Protein AF-K9WW59-F1 (afdb_monomer_lite)

Foldseek 3Di:
DDAAEDALVLVVCLVVVHPCVVVSVVRVVRHHYDPVRVVVNVVVVVVVVVVVVVVVVVD

Radius of gyration: 13.92 Å; chains: 1; bounding box: 32×19×41 Å

Organism: NCBI:txid56107

pLDDT: mean 90.55, std 10.99, range [50.97, 98.12]

Secondary structure (DSSP, 8-state):
-PPPEE-HHHHHHHHHT-TTHHHHHHHGGG-EE-HHHHHHHHHHHHHHHHHHHHHTT--

Sequence (59 aa):
MSEVIVDASAVLALLNQETGSEEVSQFIGNAAISTVNLSEVSTFYWAAIQRKADTGRTG

Structure (mmCIF, N/CA/C/O backbone):
data_AF-K9WW59-F1
#
_entry.id   AF-K9WW59-F1
#
loop_
_atom_site.group_PDB
_atom_site.id
_atom_site.type_symbol
_atom_site.label_atom_id
_atom_site.label_alt_id
_atom_site.label_comp_id
_atom_site.label_asym_id
_atom_site.label_entity_id
_atom_site.label_seq_id
_atom_site.pdbx_PDB_ins_code
_atom_site.Cartn_x
_atom_site.Cartn_y
_atom_site.Cartn_z
_atom_site.occupancy
_atom_site.B_iso_or_equiv
_atom_site.auth_seq_id
_atom_site.auth_comp_id
_atom_site.auth_asym_id
_atom_site.auth_atom_id
_atom_site.pdbx_PDB_model_num
ATOM 1 N N . MET A 1 1 ? -13.036 -5.623 19.095 1.00 53.56 1 MET A N 1
ATOM 2 C CA . MET A 1 1 ? -11.795 -5.606 18.292 1.00 53.56 1 MET A CA 1
ATOM 3 C C . MET A 1 1 ? -11.683 -4.223 17.690 1.00 53.56 1 MET A C 1
ATOM 5 O O . MET A 1 1 ? -12.686 -3.757 17.165 1.00 53.56 1 MET A O 1
ATOM 9 N N . SER A 1 2 ? -10.539 -3.557 17.840 1.00 68.75 2 SER A N 1
ATOM 10 C CA . SER A 1 2 ? -10.291 -2.277 17.168 1.00 68.75 2 SER A CA 1
ATOM 11 C C . SER A 1 2 ? -10.009 -2.532 15.689 1.00 68.75 2 SER A C 1
ATOM 13 O O . SER A 1 2 ? -9.309 -3.488 15.359 1.00 68.75 2 SER A O 1
ATOM 15 N N . GLU A 1 3 ? -10.584 -1.712 14.819 1.00 86.56 3 GLU A N 1
ATOM 16 C CA . GLU A 1 3 ? -10.329 -1.738 13.379 1.00 86.56 3 GLU A CA 1
ATOM 17 C C . GLU A 1 3 ? -8.885 -1.298 13.109 1.00 86.56 3 GLU A C 1
ATOM 19 O O . GLU A 1 3 ? -8.430 -0.286 13.647 1.00 86.56 3 GLU A O 1
ATOM 24 N N . VAL A 1 4 ? -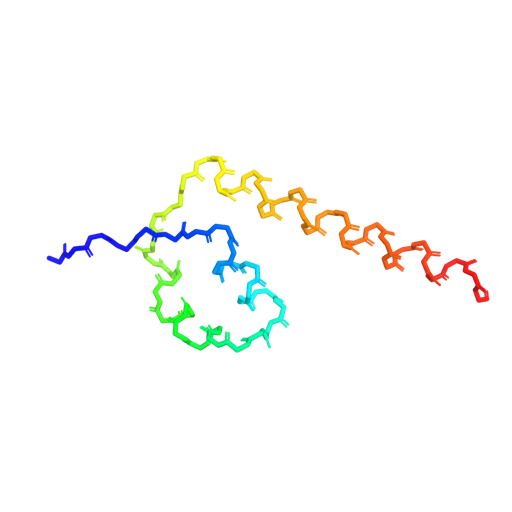8.146 -2.075 12.315 1.00 94.31 4 VAL A N 1
ATOM 25 C CA . VAL A 1 4 ? -6.792 -1.699 11.900 1.00 94.31 4 VAL A CA 1
ATOM 26 C C . VAL A 1 4 ? -6.913 -0.791 10.687 1.00 94.31 4 VAL A C 1
ATOM 28 O O . VAL A 1 4 ? -7.493 -1.187 9.680 1.00 94.31 4 VAL A O 1
ATOM 31 N N . ILE A 1 5 ? -6.356 0.414 10.781 1.00 95.25 5 ILE A N 1
ATOM 32 C CA . ILE A 1 5 ? -6.273 1.357 9.665 1.00 95.25 5 ILE A CA 1
ATOM 33 C C . ILE A 1 5 ? -4.823 1.389 9.197 1.00 95.25 5 ILE A C 1
ATOM 35 O O . ILE A 1 5 ? -3.925 1.630 10.003 1.00 95.25 5 ILE A O 1
ATOM 39 N N . VAL A 1 6 ? -4.593 1.141 7.909 1.00 96.19 6 VAL A N 1
ATOM 40 C CA . VAL A 1 6 ? -3.245 1.128 7.329 1.00 96.19 6 VAL A CA 1
ATOM 41 C C . VAL A 1 6 ? -2.922 2.425 6.594 1.00 96.19 6 VAL A C 1
ATOM 43 O O . VAL A 1 6 ? -3.752 3.018 5.897 1.00 96.19 6 VAL A O 1
ATOM 46 N N . ASP A 1 7 ? -1.675 2.856 6.752 1.00 96.81 7 ASP A N 1
ATOM 47 C CA . ASP A 1 7 ? -1.100 3.978 6.023 1.00 96.81 7 ASP A CA 1
ATOM 48 C C . ASP A 1 7 ? -0.497 3.537 4.678 1.00 96.81 7 ASP A C 1
ATOM 50 O O . ASP A 1 7 ? -0.138 2.368 4.504 1.00 96.81 7 ASP A O 1
ATOM 54 N N . ALA A 1 8 ? -0.354 4.467 3.729 1.00 97.44 8 ALA A N 1
ATOM 55 C CA . ALA A 1 8 ? 0.273 4.189 2.440 1.00 97.44 8 ALA A CA 1
ATOM 56 C C . ALA A 1 8 ? 1.704 3.653 2.601 1.00 97.44 8 ALA A C 1
ATOM 58 O O . ALA A 1 8 ? 2.091 2.699 1.923 1.00 97.44 8 ALA A O 1
ATOM 59 N N . SER A 1 9 ? 2.471 4.221 3.535 1.00 96.06 9 SER A N 1
ATOM 60 C CA . SER A 1 9 ? 3.849 3.802 3.811 1.00 96.06 9 SER A CA 1
ATOM 61 C C . SER A 1 9 ? 3.946 2.344 4.275 1.00 96.06 9 SER A C 1
ATOM 63 O O . SER A 1 9 ? 4.815 1.616 3.803 1.00 96.06 9 SER A O 1
ATOM 65 N N . ALA A 1 10 ? 3.015 1.878 5.112 1.00 96.56 10 ALA A N 1
ATOM 66 C CA . ALA A 1 10 ? 2.968 0.490 5.574 1.00 96.56 10 ALA A CA 1
ATOM 67 C C . ALA A 1 10 ? 2.687 -0.489 4.422 1.00 96.56 10 ALA A C 1
ATOM 69 O O . ALA A 1 10 ? 3.317 -1.542 4.316 1.00 96.56 10 ALA A O 1
ATOM 70 N N . VAL A 1 11 ? 1.772 -0.125 3.518 1.00 96.44 11 VAL A N 1
ATOM 71 C CA . VAL A 1 11 ? 1.483 -0.930 2.322 1.00 96.44 11 VAL A CA 1
ATOM 72 C C . VAL A 1 11 ? 2.686 -0.959 1.378 1.00 96.44 11 VAL A C 1
ATOM 74 O O . VAL A 1 11 ? 3.031 -2.017 0.858 1.00 96.44 11 VAL A O 1
ATOM 77 N N . LEU A 1 12 ? 3.357 0.177 1.170 1.00 95.50 12 LEU A N 1
ATOM 78 C CA . LEU A 1 12 ? 4.564 0.243 0.343 1.00 95.50 12 LEU A CA 1
ATOM 79 C C . LEU A 1 12 ? 5.709 -0.586 0.939 1.00 95.50 12 LEU A C 1
ATOM 81 O O . LEU A 1 12 ? 6.368 -1.306 0.191 1.00 95.50 12 LEU A O 1
ATOM 85 N N . ALA A 1 13 ? 5.896 -0.555 2.261 1.00 95.56 13 ALA A N 1
ATOM 86 C CA . ALA A 1 13 ? 6.874 -1.391 2.952 1.00 95.56 13 ALA A CA 1
ATOM 87 C C . ALA A 1 13 ? 6.596 -2.886 2.725 1.00 95.56 13 ALA A C 1
ATOM 89 O O . ALA A 1 13 ? 7.511 -3.644 2.400 1.00 95.56 13 ALA A O 1
ATOM 90 N N . LEU A 1 14 ? 5.325 -3.306 2.798 1.00 96.12 14 LEU A N 1
ATOM 91 C CA . LEU A 1 14 ? 4.915 -4.675 2.474 1.00 96.12 14 LEU A CA 1
ATOM 92 C C . LEU A 1 14 ? 5.228 -5.044 1.014 1.00 96.12 14 LEU A C 1
ATOM 94 O O . LEU A 1 14 ? 5.825 -6.087 0.758 1.00 96.12 14 LEU A O 1
ATOM 98 N N . LEU A 1 15 ? 4.862 -4.190 0.052 1.00 94.19 15 LEU A N 1
ATOM 99 C CA . LEU A 1 15 ? 5.087 -4.443 -1.378 1.00 94.19 15 LEU A CA 1
ATOM 100 C C . LEU A 1 15 ? 6.575 -4.504 -1.756 1.00 94.19 15 LEU A C 1
ATOM 102 O O . LEU A 1 15 ? 6.940 -5.226 -2.686 1.00 94.19 15 LEU A O 1
ATOM 106 N N . ASN A 1 16 ? 7.424 -3.754 -1.052 1.00 93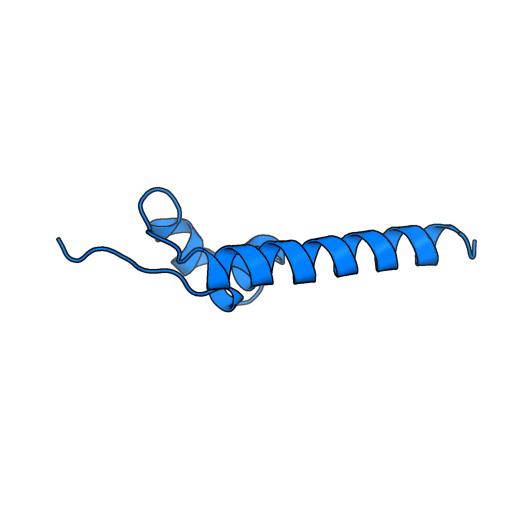.38 16 ASN A N 1
ATOM 107 C CA . ASN A 1 16 ? 8.864 -3.691 -1.298 1.00 93.38 16 ASN A CA 1
ATOM 108 C C . ASN A 1 16 ? 9.687 -4.639 -0.410 1.00 93.38 16 ASN A C 1
ATOM 110 O O . ASN A 1 16 ? 10.906 -4.670 -0.561 1.00 93.38 16 ASN A O 1
ATOM 114 N N . GLN A 1 17 ? 9.047 -5.432 0.461 1.00 95.31 17 GLN A N 1
ATOM 115 C CA . GLN A 1 17 ? 9.720 -6.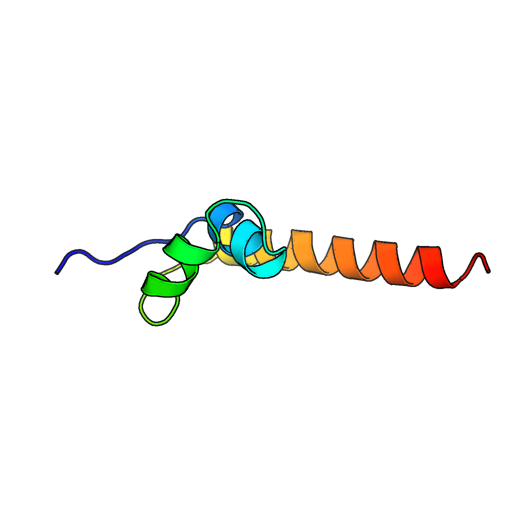301 1.439 1.00 95.31 17 GLN A CA 1
ATOM 116 C C . GLN A 1 17 ? 10.718 -5.530 2.322 1.00 95.31 17 GLN A C 1
ATOM 118 O O . GLN A 1 17 ? 11.847 -5.962 2.556 1.00 95.31 17 GLN A O 1
ATOM 123 N N . GLU A 1 18 ? 10.306 -4.351 2.783 1.00 96.00 18 GLU A N 1
ATOM 124 C CA . GLU A 1 18 ? 11.078 -3.529 3.715 1.00 96.00 18 GLU A CA 1
ATOM 125 C C . GLU A 1 18 ? 10.905 -4.021 5.164 1.00 96.00 18 GLU A C 1
ATOM 127 O O . GLU A 1 18 ? 10.006 -4.808 5.483 1.00 96.00 18 GLU A O 1
ATOM 132 N N . THR A 1 19 ? 11.767 -3.538 6.065 1.00 94.19 19 THR A N 1
ATOM 133 C CA . THR A 1 19 ? 11.680 -3.816 7.506 1.00 94.19 19 THR A CA 1
ATOM 134 C C . THR A 1 19 ? 10.294 -3.458 8.049 1.00 94.19 19 THR A C 1
ATOM 136 O O . THR A 1 19 ? 9.841 -2.327 7.884 1.00 94.19 19 THR A O 1
ATOM 139 N N . GLY A 1 20 ? 9.642 -4.401 8.737 1.00 90.75 20 GLY A N 1
ATOM 140 C CA . GLY A 1 20 ? 8.295 -4.220 9.296 1.00 90.75 20 GLY A CA 1
ATOM 141 C C . GLY A 1 20 ? 7.172 -4.749 8.398 1.00 90.75 20 GLY A C 1
ATOM 142 O O . GLY A 1 20 ? 6.016 -4.779 8.819 1.00 90.75 20 GLY A O 1
ATOM 143 N N . SER A 1 21 ? 7.492 -5.225 7.190 1.00 94.69 21 SER A N 1
ATOM 144 C CA . SER A 1 21 ? 6.524 -5.863 6.290 1.00 94.69 21 SER A CA 1
ATOM 145 C C . SER A 1 21 ? 5.847 -7.096 6.905 1.00 94.69 21 SER A C 1
ATOM 147 O O . SER A 1 21 ? 4.669 -7.348 6.642 1.00 94.69 21 SER A O 1
ATOM 149 N N . GLU A 1 22 ? 6.540 -7.832 7.776 1.00 95.38 22 GLU A N 1
ATOM 150 C CA . GLU A 1 22 ? 6.007 -9.018 8.448 1.00 95.38 22 GLU A CA 1
ATOM 151 C C . GLU A 1 22 ? 4.838 -8.685 9.376 1.00 95.38 22 GLU A C 1
ATOM 153 O O . GLU A 1 22 ? 3.861 -9.430 9.426 1.00 95.38 22 GLU A O 1
ATOM 158 N N . GLU A 1 23 ? 4.916 -7.557 10.083 1.00 92.75 23 GLU A N 1
ATOM 159 C CA . GLU A 1 23 ? 3.849 -7.086 10.965 1.00 92.75 23 GLU A CA 1
ATOM 160 C C . GLU A 1 23 ? 2.640 -6.627 10.143 1.00 92.75 23 GLU A C 1
ATOM 162 O O . GLU A 1 23 ? 1.514 -7.045 10.403 1.00 92.75 23 GLU A O 1
ATOM 167 N N . VAL A 1 24 ? 2.869 -5.856 9.073 1.00 95.06 24 VAL A N 1
ATOM 168 C CA . VAL A 1 24 ? 1.796 -5.381 8.182 1.00 95.06 24 VAL A CA 1
ATOM 169 C C . VAL A 1 24 ? 1.041 -6.551 7.538 1.00 95.06 24 VAL A C 1
ATOM 171 O O . VAL A 1 24 ? -0.189 -6.522 7.449 1.00 95.06 24 VAL A O 1
ATOM 174 N N . SER A 1 25 ? 1.751 -7.611 7.140 1.00 95.81 25 SER A N 1
ATOM 175 C CA . SER A 1 25 ? 1.168 -8.817 6.535 1.00 95.81 25 SER A CA 1
ATOM 176 C C . SER A 1 25 ? 0.128 -9.503 7.433 1.00 95.81 25 SER A C 1
ATOM 178 O O . SER A 1 25 ? -0.873 -10.025 6.941 1.00 95.81 25 SER A O 1
ATOM 180 N N . GLN A 1 26 ? 0.303 -9.446 8.758 1.00 94.62 26 GLN A N 1
ATOM 181 C CA . GLN A 1 26 ? -0.634 -10.047 9.717 1.00 94.62 26 GLN A CA 1
ATOM 182 C C . GLN A 1 26 ? -1.994 -9.338 9.747 1.00 94.62 26 GLN A C 1
ATOM 184 O O . GLN A 1 26 ? -3.001 -9.959 10.089 1.00 94.62 26 GLN A O 1
ATOM 189 N N . PHE A 1 27 ? -2.039 -8.054 9.378 1.00 92.69 27 PHE A N 1
ATOM 190 C CA . PHE A 1 27 ? -3.243 -7.228 9.477 1.00 92.69 27 PHE A CA 1
ATOM 191 C C . PHE A 1 27 ? -3.887 -6.901 8.124 1.00 92.69 27 PHE A C 1
ATOM 193 O O . PHE A 1 27 ? -5.087 -6.626 8.078 1.00 92.69 27 PHE A O 1
ATOM 200 N N . ILE A 1 28 ? -3.133 -6.960 7.020 1.00 93.06 28 ILE A N 1
ATOM 201 C CA . ILE A 1 28 ? -3.558 -6.444 5.707 1.00 93.06 28 ILE A CA 1
ATOM 202 C C . ILE A 1 28 ? -4.861 -7.064 5.178 1.00 93.06 28 ILE A C 1
ATOM 204 O O . ILE A 1 28 ? -5.622 -6.398 4.484 1.00 93.06 28 ILE A O 1
ATOM 208 N N . GLY A 1 29 ? -5.148 -8.322 5.530 1.00 92.06 29 GLY A N 1
ATOM 209 C CA . GLY A 1 29 ? -6.335 -9.041 5.059 1.00 92.06 29 GLY A CA 1
ATOM 210 C C . GLY A 1 29 ? -7.664 -8.531 5.624 1.00 92.06 29 GLY A C 1
ATOM 211 O O . GLY A 1 29 ? -8.710 -8.852 5.067 1.00 92.06 29 GLY A O 1
ATOM 212 N N . ASN A 1 30 ? -7.641 -7.755 6.713 1.00 92.94 30 ASN A N 1
ATOM 213 C CA . ASN A 1 30 ? -8.851 -7.240 7.363 1.00 92.94 30 ASN A CA 1
ATOM 214 C C . ASN A 1 30 ? -8.709 -5.773 7.812 1.00 92.94 30 ASN A C 1
ATOM 216 O O . ASN A 1 30 ? -9.444 -5.318 8.689 1.00 92.94 30 ASN A O 1
ATOM 220 N N . ALA A 1 31 ? -7.733 -5.055 7.254 1.00 95.44 31 ALA A N 1
ATOM 221 C CA . ALA A 1 31 ? -7.500 -3.649 7.544 1.00 95.44 31 ALA A CA 1
ATOM 222 C C . ALA A 1 31 ? -8.318 -2.739 6.618 1.00 95.44 31 ALA A C 1
ATOM 224 O O . ALA A 1 31 ? -8.544 -3.051 5.448 1.00 95.44 31 ALA A O 1
ATOM 225 N N . ALA A 1 32 ? -8.705 -1.577 7.133 1.00 96.06 32 ALA A N 1
ATOM 226 C CA . ALA A 1 32 ? -9.241 -0.486 6.337 1.00 96.06 32 ALA A CA 1
ATOM 227 C C . ALA A 1 32 ? -8.107 0.413 5.829 1.00 96.06 32 ALA A C 1
ATOM 229 O O . ALA A 1 32 ? -7.111 0.646 6.515 1.00 96.06 32 ALA A O 1
ATOM 230 N N . ILE A 1 33 ? -8.279 0.972 4.634 1.00 97.12 33 ILE A N 1
ATOM 231 C CA . ILE A 1 33 ? -7.389 1.987 4.068 1.00 97.12 33 ILE A CA 1
ATOM 232 C C . ILE A 1 33 ? -8.228 3.155 3.555 1.00 97.12 33 ILE A C 1
ATOM 234 O O . ILE A 1 33 ? -9.284 2.956 2.953 1.00 97.12 33 ILE A O 1
ATOM 238 N N . SER A 1 34 ? -7.770 4.385 3.792 1.00 97.81 34 SER A N 1
ATOM 239 C CA . SER A 1 34 ? -8.428 5.567 3.233 1.00 97.81 34 SER A CA 1
ATOM 240 C C . SER A 1 34 ? -8.205 5.646 1.716 1.00 97.81 34 SER A C 1
ATOM 242 O O . SER A 1 34 ? -7.168 5.226 1.200 1.00 97.81 34 SER A O 1
ATOM 244 N N . THR A 1 35 ? -9.144 6.246 0.979 1.00 98.12 35 THR A N 1
ATOM 245 C CA . THR A 1 35 ? -8.989 6.470 -0.471 1.00 98.12 35 THR A CA 1
ATOM 246 C C . THR A 1 35 ? -7.751 7.310 -0.804 1.00 98.12 35 THR A C 1
ATOM 248 O O . THR A 1 35 ? -7.132 7.109 -1.849 1.00 98.12 35 THR A O 1
ATOM 251 N N . VAL A 1 36 ? -7.369 8.233 0.087 1.00 97.88 36 VAL A N 1
ATOM 252 C CA . VAL A 1 36 ? -6.161 9.059 -0.063 1.00 97.88 36 VAL A CA 1
ATOM 253 C C . VAL A 1 36 ? -4.915 8.177 0.016 1.00 97.88 36 VAL A C 1
ATOM 255 O O . VAL A 1 36 ? -4.137 8.151 -0.934 1.00 97.88 36 VAL A O 1
ATOM 258 N N . ASN A 1 37 ? -4.796 7.360 1.066 1.00 98.06 37 ASN A N 1
ATOM 259 C CA . ASN A 1 37 ? -3.650 6.468 1.255 1.00 98.06 37 ASN A CA 1
ATOM 260 C C . ASN A 1 37 ? -3.556 5.428 0.126 1.00 98.06 37 ASN A C 1
ATOM 262 O O . ASN A 1 37 ? -2.473 5.140 -0.377 1.00 98.06 37 ASN A O 1
ATOM 266 N N . LEU A 1 38 ? -4.691 4.909 -0.354 1.00 97.50 38 LEU A N 1
ATOM 267 C CA . LEU A 1 38 ? -4.720 4.015 -1.515 1.00 97.50 38 LEU A CA 1
ATOM 268 C C . LEU A 1 38 ? -4.236 4.703 -2.808 1.00 97.50 38 LEU A C 1
ATOM 270 O O . LEU A 1 38 ? -3.546 4.087 -3.628 1.00 97.50 38 LEU A O 1
ATOM 274 N N . SER A 1 39 ? -4.587 5.978 -2.999 1.00 98.00 39 SER A N 1
ATOM 275 C CA . SER A 1 39 ? -4.153 6.761 -4.164 1.00 98.00 39 SER A CA 1
ATOM 276 C C . SER A 1 39 ? -2.646 7.015 -4.141 1.00 98.00 39 SER A C 1
ATOM 278 O O . SER A 1 39 ? -1.994 6.937 -5.185 1.00 98.00 39 SER A O 1
ATOM 280 N N . GLU A 1 40 ? -2.075 7.252 -2.959 1.00 98.06 40 GLU A N 1
ATOM 281 C CA . GLU A 1 40 ? -0.628 7.375 -2.781 1.00 98.06 40 GLU A CA 1
ATOM 282 C C . GLU A 1 40 ? 0.085 6.075 -3.157 1.00 98.06 40 GLU A C 1
ATOM 284 O O . GLU A 1 40 ? 0.964 6.103 -4.019 1.00 98.06 40 GLU A O 1
ATOM 289 N N . VAL A 1 41 ? -0.349 4.928 -2.615 1.00 97.19 41 VAL A N 1
ATOM 290 C CA . VAL A 1 41 ? 0.214 3.609 -2.966 1.00 97.19 41 VAL A CA 1
ATOM 291 C C . VAL A 1 41 ? 0.201 3.400 -4.480 1.00 97.19 41 VAL A C 1
ATOM 293 O O . VAL A 1 41 ? 1.229 3.067 -5.071 1.00 97.19 41 VAL A O 1
ATOM 296 N N . SER A 1 42 ? -0.944 3.652 -5.119 1.00 96.69 42 SER A N 1
ATOM 297 C CA . SER A 1 42 ? -1.110 3.485 -6.568 1.00 96.69 42 SER A CA 1
ATOM 298 C C . SER A 1 42 ? -0.155 4.382 -7.362 1.00 96.69 42 SER A C 1
ATOM 300 O O . SER A 1 42 ? 0.496 3.923 -8.302 1.00 96.69 42 SER A O 1
ATOM 302 N N . THR A 1 43 ? -0.021 5.647 -6.957 1.00 96.50 43 THR A N 1
ATOM 303 C CA . THR A 1 43 ? 0.853 6.630 -7.616 1.00 96.50 43 THR A CA 1
ATOM 304 C C . THR A 1 43 ? 2.327 6.250 -7.473 1.00 96.50 43 THR A C 1
ATOM 306 O O . THR A 1 43 ? 3.061 6.214 -8.466 1.00 96.50 43 THR A O 1
ATOM 309 N N . PHE A 1 44 ? 2.768 5.914 -6.257 1.00 94.81 44 PHE A N 1
ATOM 310 C CA . PHE A 1 44 ? 4.151 5.518 -5.992 1.00 94.81 44 PHE A CA 1
ATOM 311 C C . PHE A 1 44 ? 4.530 4.236 -6.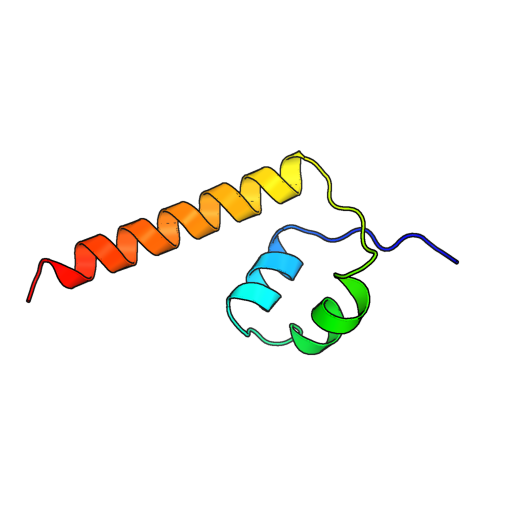732 1.00 94.81 44 PHE A C 1
ATOM 313 O O . PHE A 1 44 ? 5.603 4.169 -7.344 1.00 94.81 44 PHE A O 1
ATOM 320 N N . TYR A 1 45 ? 3.645 3.239 -6.721 1.00 91.06 45 TYR A N 1
ATOM 321 C CA . TYR A 1 45 ? 3.899 1.961 -7.374 1.00 91.06 45 TYR A CA 1
ATOM 322 C C . TYR A 1 45 ? 3.934 2.097 -8.900 1.00 91.06 45 TYR A C 1
ATOM 324 O O . TYR A 1 45 ? 4.840 1.568 -9.547 1.00 91.06 45 TYR A O 1
ATOM 332 N N . TRP A 1 46 ? 3.025 2.883 -9.485 1.00 92.00 46 TRP A N 1
ATOM 333 C CA . TRP A 1 46 ? 3.037 3.153 -10.923 1.00 92.00 46 TRP A CA 1
ATOM 334 C C . TRP A 1 46 ? 4.325 3.850 -11.374 1.00 92.00 46 TRP A C 1
ATOM 336 O O . TRP A 1 46 ? 4.966 3.427 -12.338 1.00 92.00 46 TRP A O 1
ATOM 346 N N . ALA A 1 47 ? 4.773 4.864 -10.629 1.00 92.56 47 ALA A N 1
ATOM 347 C CA . ALA A 1 47 ? 6.039 5.533 -10.910 1.00 92.56 47 ALA A CA 1
ATOM 348 C C . ALA A 1 47 ? 7.239 4.570 -10.810 1.00 92.56 47 ALA A C 1
ATOM 350 O O . ALA A 1 47 ? 8.185 4.673 -11.593 1.00 92.56 47 ALA A O 1
ATOM 351 N N . ALA A 1 48 ? 7.210 3.617 -9.872 1.00 89.94 48 ALA A N 1
ATOM 352 C CA . ALA A 1 48 ? 8.248 2.595 -9.748 1.00 89.94 48 ALA A CA 1
ATOM 353 C C . ALA A 1 48 ? 8.278 1.635 -10.948 1.00 89.94 48 ALA A C 1
ATOM 355 O O . ALA A 1 48 ? 9.363 1.317 -11.440 1.00 89.94 48 ALA A O 1
ATOM 356 N N . ILE A 1 49 ? 7.111 1.220 -11.453 1.00 89.56 49 ILE A N 1
ATOM 357 C CA . ILE A 1 49 ? 7.002 0.399 -12.668 1.00 89.56 49 ILE A CA 1
ATOM 358 C C . ILE A 1 49 ? 7.579 1.146 -13.873 1.00 89.56 49 ILE A C 1
ATOM 360 O O . ILE A 1 49 ? 8.393 0.579 -14.602 1.00 89.56 49 ILE A O 1
ATOM 364 N N . GLN A 1 50 ? 7.219 2.419 -14.056 1.00 91.38 50 GLN A N 1
ATOM 36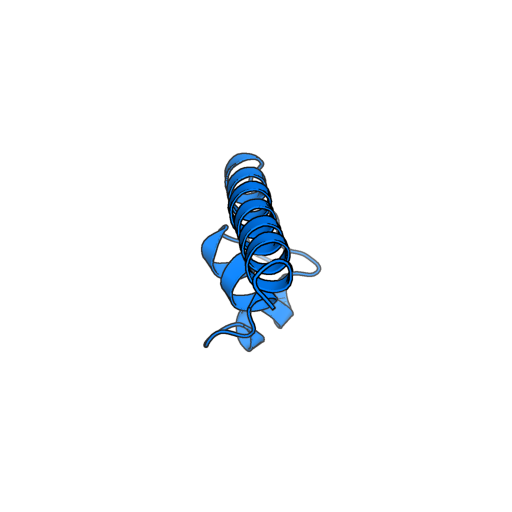5 C CA . GLN A 1 50 ? 7.704 3.210 -15.187 1.00 91.38 50 GLN A CA 1
ATOM 366 C C . GLN A 1 50 ? 9.234 3.334 -15.176 1.00 91.38 50 GLN A C 1
ATOM 368 O O . GLN A 1 50 ? 9.880 3.064 -16.185 1.00 91.38 50 GLN A O 1
ATOM 373 N N . ARG A 1 51 ? 9.834 3.618 -14.010 1.00 90.00 51 ARG A N 1
ATOM 374 C CA . ARG A 1 51 ? 11.301 3.682 -13.869 1.00 90.00 51 ARG A CA 1
ATOM 375 C C . ARG A 1 51 ? 11.992 2.371 -14.256 1.00 90.00 51 ARG A C 1
ATOM 377 O O . ARG A 1 51 ? 13.047 2.411 -14.889 1.00 90.00 51 ARG A O 1
ATOM 384 N N . LYS A 1 52 ? 11.412 1.216 -13.899 1.00 85.81 52 LYS A N 1
ATOM 385 C CA . LYS A 1 52 ? 11.933 -0.105 -14.302 1.00 85.81 52 LYS A CA 1
ATOM 386 C C . LYS A 1 52 ? 11.808 -0.335 -15.812 1.00 85.81 52 LYS A C 1
ATOM 388 O O . LYS A 1 52 ? 12.727 -0.870 -16.425 1.00 85.81 52 LYS A O 1
ATOM 393 N N . ALA A 1 53 ? 10.700 0.086 -16.419 1.00 86.25 53 ALA A N 1
ATOM 394 C CA . ALA A 1 53 ? 10.506 -0.013 -17.866 1.00 86.25 53 ALA A CA 1
ATOM 395 C C . ALA A 1 53 ? 11.497 0.868 -18.647 1.00 86.25 53 ALA A C 1
ATOM 397 O O . ALA A 1 53 ? 11.977 0.466 -19.707 1.00 86.25 53 ALA A O 1
ATOM 398 N N . ASP A 1 54 ? 11.835 2.042 -18.114 1.00 87.31 54 ASP A N 1
ATOM 399 C CA . ASP A 1 54 ? 12.774 2.969 -18.747 1.00 87.31 54 ASP A CA 1
ATOM 400 C C . ASP A 1 54 ? 14.229 2.483 -18.630 1.00 87.31 54 ASP A C 1
ATOM 402 O O . ASP A 1 54 ? 14.985 2.572 -19.596 1.00 87.31 54 ASP A O 1
ATOM 406 N N . THR A 1 55 ? 14.612 1.878 -17.499 1.00 79.06 55 THR A N 1
ATOM 407 C CA . THR A 1 55 ? 15.954 1.280 -17.313 1.00 79.06 55 THR A CA 1
ATOM 408 C C . THR A 1 55 ? 16.182 0.019 -18.151 1.00 79.06 55 THR A C 1
ATOM 410 O O . THR A 1 55 ? 17.315 -0.267 -18.530 1.00 79.06 55 THR A O 1
ATOM 413 N N . GLY A 1 56 ? 15.124 -0.716 -18.505 1.00 70.94 56 GLY A N 1
ATOM 414 C CA . GLY A 1 56 ? 15.207 -1.859 -19.422 1.00 70.94 56 GLY A CA 1
ATOM 415 C C . GLY A 1 56 ? 15.395 -1.491 -20.901 1.00 70.94 56 GLY A C 1
ATOM 416 O O . GLY A 1 56 ? 15.651 -2.378 -21.708 1.00 70.94 56 GLY A O 1
ATOM 417 N N . ARG A 1 57 ? 15.267 -0.208 -21.277 1.00 59.94 57 ARG A N 1
ATOM 418 C CA . ARG A 1 57 ? 15.433 0.2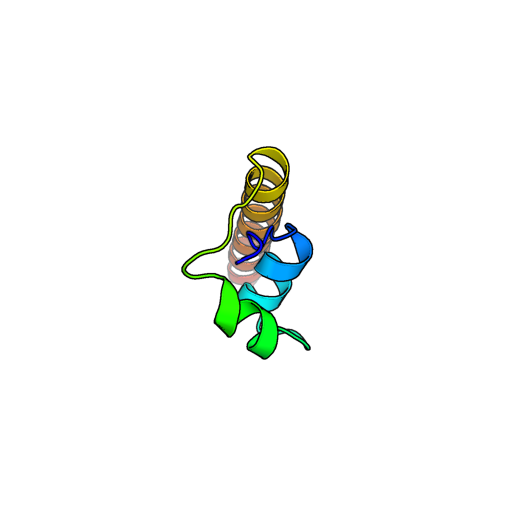82 -22.662 1.00 59.94 57 ARG A CA 1
ATOM 419 C C . ARG A 1 57 ? 16.829 0.822 -22.979 1.00 59.94 57 ARG A C 1
ATOM 421 O O . ARG A 1 57 ? 17.100 1.135 -24.133 1.00 59.94 57 ARG A O 1
ATOM 428 N N . THR A 1 58 ? 17.694 0.958 -21.977 1.00 58.66 58 THR A N 1
ATOM 429 C CA . THR A 1 58 ? 19.062 1.486 -22.122 1.00 58.66 58 THR A CA 1
ATOM 430 C C . THR A 1 58 ? 20.137 0.402 -22.276 1.00 58.66 58 THR A C 1
ATOM 432 O O . THR A 1 58 ? 21.319 0.720 -22.169 1.00 58.66 58 THR A O 1
ATOM 435 N N . GLY A 1 59 ? 19.741 -0.860 -22.482 1.00 50.97 59 GLY A N 1
ATOM 436 C CA . GLY A 1 59 ? 20.635 -2.009 -22.685 1.00 50.97 59 GLY A CA 1
ATOM 437 C C . GLY A 1 59 ? 20.691 -2.478 -24.130 1.00 50.97 59 GLY A C 1
ATOM 438 O O . GLY A 1 59 ? 19.665 -2.332 -24.830 1.00 50.97 59 GLY A O 1
#